Protein AF-A0A453HUP0-F1 (afdb_monomer_lite)

pLDDT: mean 85.89, std 14.03, range [39.53, 96.31]

Secondary structure (DSSP, 8-state):
----TT-HHHHHHHHHHHHHTT-HHHHHHHHHHHHHHSTT-HHHHHHHHHHHHHHT-

Foldseek 3Di:
DPPPPLPLVVLLVVLVVCLVVLNLPSNLVSLVSSCVSPPPDVSSVVSNVSSVVSVVD

Organism: Aegilops tauschii subsp. strangulata (NCBI:txid200361)

Sequence (57 aa):
MALDPGNATLLSNRSLCWLRLGDAKNALNDAQACSMMRPGWPKASYRQGTALMLLKV

InterPro domains:
  IPR011990 Tetratricopeptide-like helical domain superfamily [G3DSA:1.25.40.10] (1-57)
  IPR011990 Tetratricopeptide-like helical domain superfamily [SSF48452] (2-56)
  IPR051616 Cul2-RING E3 ligase substrate-recognition [PTHR46224] (2-56)

Radius of gyration: 10.76 Å; chains: 1; bounding box: 24×20×36 Å

Structure (mmCIF, N/CA/C/O backbone):
data_AF-A0A453HUP0-F1
#
_entry.id   AF-A0A453HUP0-F1
#
loop_
_atom_site.group_PDB
_atom_site.id
_atom_site.type_symbol
_atom_site.label_atom_id
_atom_site.label_alt_id
_atom_site.label_comp_id
_atom_site.label_asym_id
_atom_site.label_entity_id
_atom_site.label_seq_id
_atom_site.pdbx_PDB_ins_code
_atom_site.Cartn_x
_atom_site.Cartn_y
_atom_site.Cartn_z
_atom_site.occupancy
_atom_site.B_iso_or_equiv
_atom_site.auth_seq_id
_atom_site.auth_comp_id
_atom_site.auth_asym_id
_atom_site.auth_atom_id
_atom_site.pdbx_PDB_model_num
ATOM 1 N N . MET A 1 1 ? -5.830 -12.620 -20.043 1.00 42.28 1 MET A N 1
ATOM 2 C CA . MET A 1 1 ? -5.211 -11.389 -19.503 1.00 42.28 1 MET A CA 1
ATOM 3 C C . MET A 1 1 ? -4.371 -11.781 -18.303 1.00 42.28 1 MET A C 1
ATOM 5 O O . MET A 1 1 ? -4.920 -11.992 -17.231 1.00 42.28 1 MET A O 1
ATOM 9 N N . ALA A 1 2 ? -3.071 -11.993 -18.503 1.00 39.53 2 ALA A N 1
ATOM 10 C CA . ALA A 1 2 ? -2.158 -12.249 -17.398 1.00 39.53 2 ALA A CA 1
ATOM 11 C C . ALA A 1 2 ? -2.013 -10.943 -16.602 1.00 39.53 2 ALA A C 1
ATOM 13 O O . ALA A 1 2 ? -1.569 -9.934 -17.146 1.00 39.53 2 ALA A O 1
ATOM 14 N N . LEU A 1 3 ? -2.477 -10.941 -15.352 1.00 49.94 3 LEU A N 1
ATOM 15 C CA . LEU A 1 3 ? -2.176 -9.885 -14.392 1.00 49.94 3 LEU A CA 1
ATOM 16 C C . LEU A 1 3 ? 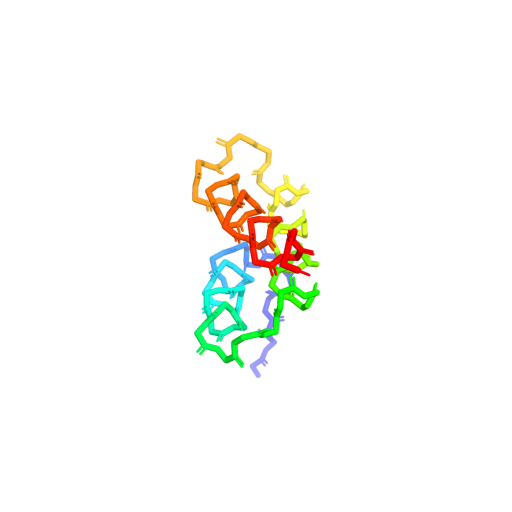-0.671 -9.932 -14.170 1.00 49.94 3 LEU A C 1
ATOM 18 O O . LEU A 1 3 ? -0.200 -10.861 -13.525 1.00 49.94 3 LEU A O 1
ATOM 22 N N . ASP A 1 4 ? 0.062 -8.993 -14.761 1.00 54.06 4 ASP A N 1
ATOM 23 C CA . ASP A 1 4 ? 1.515 -8.928 -14.659 1.00 54.06 4 ASP A CA 1
ATOM 24 C C . ASP A 1 4 ? 1.901 -8.801 -13.171 1.00 54.06 4 ASP A C 1
ATOM 26 O O . ASP A 1 4 ? 1.684 -7.736 -12.574 1.00 54.06 4 ASP A O 1
ATOM 30 N N . PRO A 1 5 ? 2.408 -9.871 -12.523 1.00 54.09 5 PRO A N 1
ATOM 31 C CA . PRO A 1 5 ? 2.650 -9.879 -11.082 1.00 54.09 5 PRO A CA 1
ATOM 32 C C . PRO A 1 5 ? 3.726 -8.867 -10.673 1.00 54.09 5 PRO A C 1
ATOM 34 O O . PRO A 1 5 ? 3.880 -8.597 -9.489 1.00 54.09 5 PRO A O 1
ATOM 37 N N . GLY A 1 6 ? 4.458 -8.303 -11.642 1.00 59.88 6 GLY A N 1
ATOM 38 C CA . GLY A 1 6 ? 5.512 -7.308 -11.454 1.00 59.88 6 GLY A CA 1
ATOM 39 C C . GLY A 1 6 ? 5.066 -5.846 -11.547 1.00 59.88 6 GLY A C 1
ATOM 40 O O . GLY A 1 6 ? 5.914 -4.953 -11.485 1.00 59.88 6 GLY A O 1
ATOM 41 N N . ASN A 1 7 ? 3.771 -5.540 -11.705 1.00 77.88 7 ASN A N 1
ATOM 42 C CA . ASN A 1 7 ? 3.356 -4.141 -11.803 1.00 77.88 7 ASN A CA 1
ATOM 43 C C . ASN A 1 7 ? 3.256 -3.487 -10.416 1.00 77.88 7 ASN A C 1
ATOM 45 O O . ASN A 1 7 ? 2.180 -3.401 -9.822 1.00 77.88 7 ASN A O 1
ATOM 49 N N . ALA A 1 8 ? 4.381 -2.959 -9.924 1.00 83.44 8 ALA A N 1
ATOM 50 C CA . ALA A 1 8 ? 4.446 -2.174 -8.688 1.00 83.44 8 ALA A CA 1
ATOM 51 C C . ALA A 1 8 ? 3.373 -1.061 -8.639 1.00 83.44 8 ALA A C 1
ATOM 53 O O . ALA A 1 8 ? 2.846 -0.739 -7.577 1.00 83.44 8 ALA A O 1
ATOM 54 N N . THR A 1 9 ? 2.956 -0.514 -9.786 1.00 87.31 9 THR A N 1
ATOM 55 C CA . THR A 1 9 ? 1.848 0.456 -9.854 1.00 87.31 9 THR A CA 1
ATOM 56 C C . THR A 1 9 ? 0.535 -0.109 -9.324 1.00 87.31 9 THR A C 1
ATOM 58 O 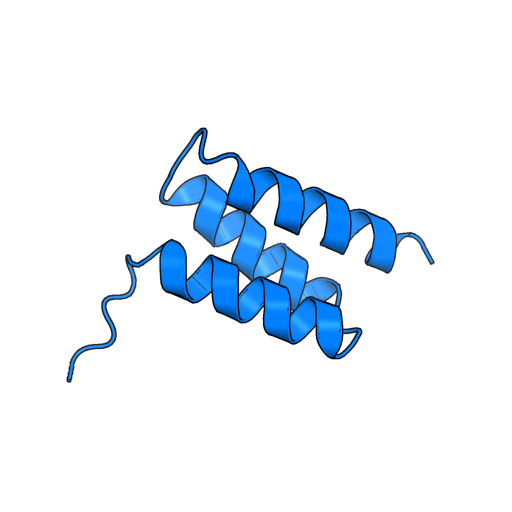O . THR A 1 9 ? -0.166 0.564 -8.567 1.00 87.31 9 THR A O 1
ATOM 61 N N . LEU A 1 10 ? 0.213 -1.351 -9.680 1.00 87.88 10 LEU A N 1
ATOM 62 C CA . LEU A 1 10 ? -1.017 -2.010 -9.261 1.00 87.88 10 LEU A CA 1
ATOM 63 C C . LEU A 1 10 ? -1.001 -2.306 -7.762 1.00 87.88 10 LEU A C 1
ATOM 65 O O . LEU A 1 10 ? -1.972 -1.998 -7.076 1.00 87.88 10 LEU A O 1
ATOM 69 N N . LEU A 1 11 ? 0.118 -2.811 -7.241 1.00 89.44 11 LEU A N 1
ATOM 70 C CA . LEU A 1 11 ? 0.299 -3.024 -5.804 1.00 89.44 11 LEU A CA 1
AT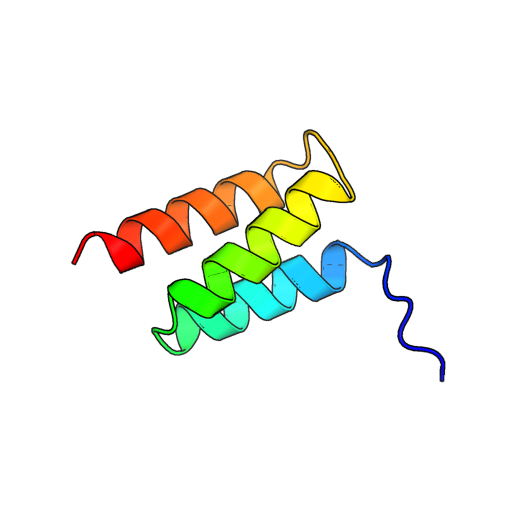OM 71 C C . LEU A 1 11 ? 0.198 -1.707 -5.016 1.00 89.44 11 LEU A C 1
ATOM 73 O O . LEU A 1 11 ? -0.445 -1.661 -3.972 1.00 89.44 11 LEU A O 1
ATOM 77 N N . SER A 1 12 ? 0.739 -0.601 -5.534 1.00 90.44 12 SER A N 1
ATOM 78 C CA . SER A 1 12 ? 0.660 0.705 -4.864 1.00 90.44 12 SER A CA 1
ATOM 79 C C . SER A 1 12 ? -0.769 1.252 -4.830 1.00 90.44 12 SER A C 1
ATOM 81 O O . SER A 1 12 ? -1.194 1.843 -3.831 1.00 90.44 12 SER A O 1
ATOM 83 N N . ASN A 1 13 ? -1.529 1.032 -5.905 1.00 91.62 13 ASN A N 1
ATOM 84 C CA . ASN A 1 13 ? -2.943 1.392 -5.970 1.00 91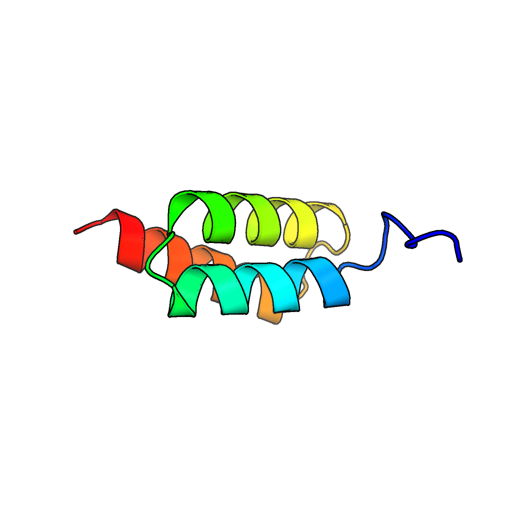.62 13 ASN A CA 1
ATOM 85 C C . ASN A 1 13 ? -3.789 0.502 -5.051 1.00 91.62 13 ASN A C 1
ATOM 87 O O . ASN A 1 13 ? -4.650 1.013 -4.341 1.00 91.62 13 ASN A O 1
ATOM 91 N N . ARG A 1 14 ? -3.503 -0.803 -4.994 1.00 93.06 14 ARG A N 1
ATOM 92 C CA . ARG A 1 14 ? -4.183 -1.740 -4.091 1.00 93.06 14 ARG A CA 1
ATOM 93 C C . ARG A 1 14 ? -3.907 -1.411 -2.620 1.00 93.06 14 ARG A C 1
ATOM 95 O O . ARG A 1 14 ? -4.849 -1.316 -1.841 1.00 93.06 14 ARG A O 1
ATOM 102 N N . SER A 1 15 ? -2.659 -1.081 -2.277 1.00 93.94 15 SER A N 1
ATOM 103 C CA . SER A 1 15 ? -2.281 -0.556 -0.957 1.00 93.94 15 SER A CA 1
ATOM 104 C C . SER A 1 15 ? -3.097 0.685 -0.579 1.00 93.94 15 SER A C 1
ATOM 106 O O . SER A 1 15 ? -3.604 0.778 0.536 1.00 93.94 15 SER A O 1
ATOM 108 N N . LEU A 1 16 ? -3.298 1.625 -1.513 1.00 93.31 16 LEU A N 1
ATOM 109 C CA . LEU A 1 16 ? -4.154 2.790 -1.270 1.00 93.31 16 LEU A CA 1
ATOM 110 C C . LEU A 1 16 ? -5.605 2.393 -0.972 1.00 93.31 16 LEU A C 1
ATOM 112 O O . LEU A 1 16 ? -6.206 2.972 -0.070 1.00 93.31 16 LEU A O 1
ATOM 116 N N . CYS A 1 17 ? -6.171 1.444 -1.717 1.00 95.12 17 CYS A N 1
ATOM 117 C CA . CYS A 1 17 ? -7.526 0.956 -1.463 1.00 95.12 17 CYS A CA 1
ATOM 118 C C . CYS A 1 17 ? -7.642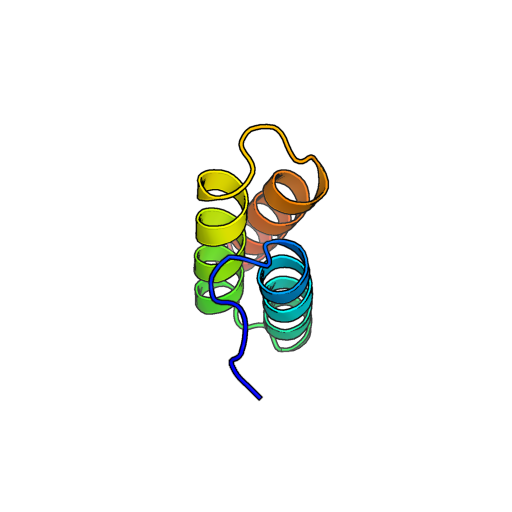 0.360 -0.055 1.00 95.12 17 CYS A C 1
ATOM 120 O O . CYS A 1 17 ? -8.568 0.713 0.669 1.00 95.12 17 CYS A O 1
ATOM 122 N N . TRP A 1 18 ? -6.668 -0.448 0.373 1.00 96.31 18 TRP A N 1
ATOM 123 C CA . TRP A 1 18 ? -6.633 -0.990 1.733 1.00 96.31 18 TRP A CA 1
ATOM 124 C C . TRP A 1 18 ? -6.553 0.095 2.806 1.00 96.31 18 TRP A C 1
ATOM 126 O O . TRP A 1 18 ? -7.319 0.054 3.766 1.00 96.31 18 TRP A O 1
ATOM 136 N N . LEU A 1 19 ? -5.723 1.125 2.603 1.00 94.19 19 LEU A N 1
ATOM 137 C CA . LEU A 1 19 ? -5.666 2.285 3.503 1.00 94.19 19 LEU A CA 1
ATOM 138 C C . LEU A 1 19 ? -7.024 2.985 3.629 1.00 94.19 19 LEU A C 1
ATOM 140 O O . LEU A 1 19 ? -7.405 3.390 4.722 1.00 94.19 19 LEU A O 1
ATOM 144 N N . ARG A 1 20 ? -7.767 3.125 2.523 1.00 93.12 20 ARG A N 1
ATOM 145 C CA . ARG A 1 20 ? -9.114 3.725 2.523 1.00 93.12 20 ARG A CA 1
ATOM 146 C C . ARG A 1 20 ? -10.153 2.848 3.221 1.00 93.12 20 ARG A C 1
ATOM 148 O O . ARG A 1 20 ? -11.104 3.388 3.770 1.00 93.12 20 ARG A O 1
ATOM 155 N N . LEU A 1 21 ? -9.966 1.530 3.200 1.00 94.56 21 LEU A N 1
ATOM 156 C CA . LEU A 1 21 ? -10.816 0.558 3.891 1.00 94.56 21 LEU A CA 1
ATOM 157 C C . LEU A 1 21 ? -10.467 0.402 5.381 1.00 94.56 21 LEU A C 1
ATOM 159 O O . LEU A 1 21 ? -11.161 -0.320 6.087 1.00 94.56 21 LEU A O 1
ATOM 163 N N . GLY A 1 22 ? -9.407 1.056 5.865 1.00 92.50 22 GLY A N 1
ATOM 164 C CA . GLY A 1 22 ? -8.931 0.900 7.242 1.00 92.50 22 GLY A CA 1
ATOM 165 C C . GLY A 1 22 ? -8.090 -0.362 7.470 1.00 92.50 22 GLY A C 1
ATOM 166 O O . GLY A 1 22 ? -7.665 -0.624 8.593 1.00 92.50 22 GLY A O 1
ATOM 167 N N . ASP A 1 23 ? -7.804 -1.137 6.421 1.00 94.50 23 ASP A N 1
ATOM 168 C CA . ASP A 1 23 ? -7.011 -2.361 6.517 1.00 94.50 23 ASP A CA 1
ATOM 169 C C . ASP A 1 23 ? -5.516 -2.057 6.385 1.00 94.50 23 ASP A C 1
ATOM 171 O O . ASP A 1 23 ? -4.889 -2.148 5.325 1.00 94.50 23 ASP A O 1
ATOM 175 N N . ALA A 1 24 ? -4.931 -1.672 7.510 1.00 94.44 24 ALA A N 1
ATOM 176 C CA . ALA A 1 24 ? -3.535 -1.283 7.576 1.00 94.44 24 ALA A CA 1
ATOM 177 C C . ALA A 1 24 ? -2.561 -2.446 7.293 1.00 94.44 24 ALA A C 1
ATOM 179 O O . ALA A 1 24 ? -1.469 -2.225 6.764 1.00 94.44 24 ALA A O 1
ATOM 180 N N . LYS A 1 25 ? -2.946 -3.693 7.603 1.00 94.44 25 LYS A N 1
ATOM 181 C CA . LYS A 1 25 ? -2.088 -4.877 7.421 1.00 94.44 25 LYS A CA 1
ATOM 182 C C . LYS A 1 25 ? -1.923 -5.206 5.943 1.00 94.44 25 LYS A C 1
A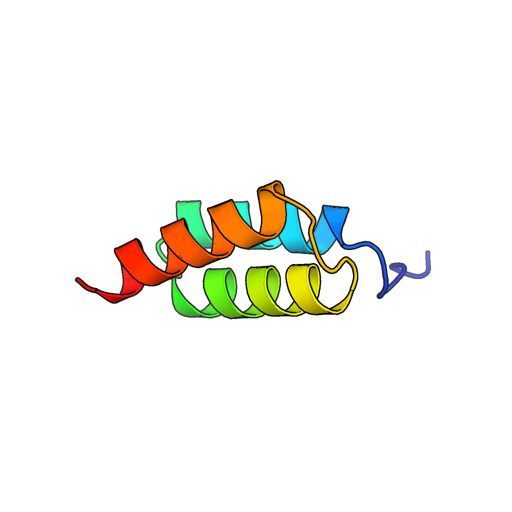TOM 184 O O . LYS A 1 25 ? -0.796 -5.347 5.465 1.00 94.44 25 LYS A O 1
ATOM 189 N N . ASN A 1 26 ? -3.033 -5.271 5.211 1.00 94.12 26 ASN A N 1
ATOM 190 C CA . ASN A 1 26 ? -2.994 -5.519 3.773 1.00 94.12 26 ASN A CA 1
ATOM 191 C C . ASN A 1 26 ? -2.361 -4.343 3.018 1.00 94.12 26 ASN A C 1
ATOM 193 O O . ASN A 1 26 ? -1.572 -4.554 2.093 1.00 94.12 26 ASN A O 1
ATOM 197 N N . ALA A 1 27 ? -2.598 -3.107 3.475 1.00 95.50 27 ALA A N 1
ATOM 198 C CA . ALA A 1 27 ? -1.913 -1.932 2.946 1.00 95.50 27 ALA A CA 1
ATOM 199 C C . ALA A 1 27 ? -0.385 -2.022 3.078 1.00 95.50 27 ALA A C 1
ATOM 201 O O . ALA A 1 27 ? 0.326 -1.672 2.129 1.00 95.50 27 ALA A O 1
ATOM 202 N N . LEU A 1 28 ? 0.116 -2.483 4.231 1.00 94.75 28 LEU A N 1
ATOM 203 C CA . LEU A 1 28 ? 1.547 -2.618 4.494 1.00 94.75 28 LEU A CA 1
ATOM 204 C C . LEU A 1 28 ? 2.185 -3.705 3.624 1.00 94.75 28 LEU A C 1
ATOM 206 O O . LEU A 1 28 ? 3.229 -3.445 3.028 1.00 94.75 28 LEU A O 1
ATOM 210 N N . ASN A 1 29 ? 1.543 -4.871 3.502 1.00 94.56 29 ASN A N 1
ATOM 211 C CA . ASN A 1 29 ? 2.027 -5.968 2.657 1.00 94.56 29 ASN A CA 1
ATOM 212 C C . ASN A 1 29 ? 2.190 -5.528 1.195 1.00 94.56 29 ASN A C 1
ATOM 214 O O . ASN A 1 29 ? 3.245 -5.728 0.592 1.00 94.56 29 ASN A O 1
ATOM 218 N N . ASP A 1 30 ? 1.178 -4.861 0.638 1.00 93.56 30 ASP A N 1
ATOM 219 C CA . ASP A 1 30 ? 1.224 -4.376 -0.744 1.00 93.56 30 ASP A CA 1
ATOM 220 C C . ASP A 1 30 ? 2.291 -3.295 -0.954 1.00 93.56 30 ASP A C 1
ATOM 222 O O . ASP A 1 30 ? 2.960 -3.251 -1.993 1.00 93.56 30 ASP A O 1
ATOM 226 N N . ALA A 1 31 ? 2.479 -2.426 0.039 1.00 92.88 31 ALA A N 1
ATOM 227 C CA . ALA A 1 31 ? 3.498 -1.390 -0.012 1.00 92.88 31 ALA A CA 1
ATOM 228 C C . ALA A 1 31 ? 4.920 -1.970 0.129 1.00 92.88 31 ALA A C 1
ATOM 230 O O . ALA A 1 31 ? 5.832 -1.505 -0.552 1.00 92.88 31 ALA A O 1
ATOM 231 N N . GLN A 1 32 ? 5.115 -3.016 0.938 1.00 92.19 32 GLN A N 1
ATOM 232 C CA . GLN A 1 32 ? 6.382 -3.751 1.031 1.00 92.19 32 GLN A CA 1
ATOM 233 C C . GLN A 1 32 ? 6.715 -4.472 -0.276 1.00 92.19 32 GLN A C 1
ATOM 235 O O . GLN A 1 32 ? 7.833 -4.339 -0.774 1.00 92.19 32 GLN A O 1
ATOM 240 N N . ALA A 1 33 ? 5.742 -5.164 -0.873 1.00 91.00 33 ALA A N 1
ATOM 241 C CA . ALA A 1 33 ? 5.918 -5.818 -2.165 1.00 91.00 33 ALA A CA 1
ATOM 242 C C . ALA A 1 33 ? 6.269 -4.804 -3.273 1.00 91.00 33 ALA A C 1
ATOM 244 O O . ALA A 1 33 ? 7.173 -5.051 -4.071 1.00 91.00 33 ALA A O 1
ATOM 245 N N . CYS A 1 34 ? 5.647 -3.615 -3.270 1.00 90.31 34 CYS A N 1
ATOM 246 C CA . CYS A 1 34 ? 6.057 -2.507 -4.142 1.00 90.31 34 CYS A CA 1
ATOM 247 C C . CYS A 1 34 ? 7.519 -2.106 -3.953 1.00 90.31 34 CYS A C 1
ATOM 249 O O . CYS A 1 34 ? 8.235 -1.943 -4.940 1.00 90.31 34 CYS A O 1
ATOM 251 N N . SER A 1 35 ? 7.944 -1.904 -2.703 1.00 88.75 35 SER A N 1
ATOM 252 C CA . SER A 1 35 ? 9.307 -1.475 -2.376 1.00 88.75 35 SER A CA 1
ATOM 253 C C . SER A 1 35 ? 10.348 -2.526 -2.772 1.00 88.75 35 SER A C 1
ATOM 255 O O . SER A 1 35 ? 11.440 -2.159 -3.196 1.00 88.75 35 SER A O 1
ATOM 257 N N . MET A 1 36 ? 10.005 -3.817 -2.700 1.00 88.19 36 MET A N 1
ATOM 258 C CA . MET A 1 36 ? 10.858 -4.911 -3.181 1.00 88.19 36 MET A CA 1
ATOM 259 C C . MET A 1 36 ? 10.964 -4.938 -4.712 1.00 88.19 36 MET A C 1
ATOM 261 O O . MET A 1 36 ? 12.045 -5.167 -5.243 1.00 88.19 36 MET A O 1
ATOM 265 N N . MET A 1 37 ? 9.867 -4.672 -5.430 1.00 86.12 37 MET A N 1
ATOM 266 C CA . MET A 1 37 ? 9.860 -4.648 -6.902 1.00 86.12 37 MET A CA 1
ATOM 267 C C . MET A 1 37 ? 10.532 -3.405 -7.489 1.00 86.12 37 MET A C 1
ATOM 269 O O . MET A 1 37 ? 11.169 -3.476 -8.538 1.00 86.12 37 MET A O 1
ATOM 273 N N . ARG A 1 38 ? 10.368 -2.248 -6.840 1.00 84.56 38 ARG A N 1
ATOM 274 C CA . ARG A 1 38 ? 10.990 -0.980 -7.237 1.00 84.56 38 ARG A CA 1
ATOM 275 C C . ARG A 1 38 ? 11.662 -0.315 -6.038 1.00 84.56 38 ARG A C 1
ATOM 277 O O . ARG A 1 38 ? 11.083 0.603 -5.442 1.00 84.56 38 ARG A O 1
ATOM 284 N N . PRO A 1 39 ? 12.895 -0.738 -5.714 1.00 83.69 39 PRO A N 1
ATOM 285 C CA . PRO A 1 39 ? 13.695 -0.083 -4.693 1.00 83.69 39 PRO A CA 1
ATOM 286 C C . PRO A 1 39 ? 13.844 1.408 -5.017 1.00 83.69 39 PRO A C 1
ATOM 288 O O . PRO A 1 39 ? 14.153 1.781 -6.147 1.00 83.69 39 PRO A O 1
ATOM 291 N N . GLY A 1 40 ? 13.582 2.273 -4.036 1.00 81.94 40 GLY A N 1
ATOM 292 C CA . GLY A 1 40 ? 13.696 3.727 -4.196 1.00 81.94 40 GLY A CA 1
ATOM 293 C C . GLY A 1 40 ? 12.466 4.426 -4.779 1.00 81.94 40 GLY A C 1
ATOM 294 O O . GLY A 1 40 ? 12.515 5.630 -5.016 1.00 81.94 40 GLY A O 1
ATOM 295 N N . TRP A 1 41 ? 11.347 3.727 -4.993 1.00 86.19 41 TRP A N 1
ATOM 296 C CA . TRP A 1 41 ? 10.132 4.376 -5.479 1.00 86.19 41 TRP A CA 1
ATOM 297 C C . TRP A 1 41 ? 9.414 5.167 -4.366 1.00 86.19 41 TRP A C 1
ATOM 299 O O . TRP A 1 41 ? 8.843 4.557 -3.457 1.00 86.19 41 TRP A O 1
ATOM 309 N N . PRO A 1 42 ? 9.333 6.514 -4.439 1.00 88.19 42 PRO A N 1
ATOM 310 C CA . PRO A 1 42 ? 8.859 7.324 -3.308 1.00 88.19 42 PRO A CA 1
ATOM 311 C C . PRO A 1 42 ? 7.409 7.039 -2.903 1.00 88.19 42 PRO A C 1
ATOM 313 O O . PRO A 1 42 ? 7.049 7.126 -1.730 1.00 88.19 42 PRO A O 1
ATOM 316 N N . LYS A 1 43 ? 6.565 6.655 -3.872 1.00 87.81 43 LYS A N 1
ATOM 317 C CA . LYS A 1 43 ? 5.159 6.315 -3.615 1.00 87.81 43 LYS A CA 1
ATOM 318 C C . LYS A 1 43 ? 5.026 5.062 -2.748 1.00 87.81 43 LYS A C 1
ATOM 320 O O . LYS A 1 43 ? 4.141 5.030 -1.901 1.00 87.81 43 LYS A O 1
ATOM 325 N N . ALA A 1 44 ? 5.887 4.059 -2.929 1.00 88.88 44 ALA A N 1
ATOM 326 C CA . ALA A 1 44 ? 5.853 2.835 -2.129 1.00 88.88 44 ALA A CA 1
ATOM 327 C C . ALA A 1 44 ? 6.204 3.127 -0.662 1.00 88.88 44 ALA A C 1
ATOM 329 O O . ALA A 1 44 ? 5.438 2.776 0.235 1.00 88.88 44 ALA A O 1
ATOM 330 N N . SER A 1 45 ? 7.277 3.890 -0.430 1.00 91.31 45 SER A N 1
ATOM 331 C CA . SER A 1 45 ? 7.687 4.319 0.912 1.00 91.31 45 SER A CA 1
ATOM 332 C C . SER A 1 45 ? 6.616 5.163 1.608 1.00 91.31 45 SER A C 1
ATOM 334 O O . SER A 1 45 ? 6.327 4.952 2.784 1.00 91.31 45 SER A O 1
ATOM 336 N N . TYR A 1 46 ? 5.965 6.077 0.878 1.00 93.50 46 TYR A N 1
ATOM 337 C CA . TYR A 1 46 ? 4.849 6.861 1.414 1.00 93.50 46 TYR A CA 1
ATOM 338 C C . TYR A 1 46 ? 3.673 5.971 1.854 1.00 93.50 46 TYR A C 1
ATOM 340 O O . TYR A 1 46 ? 3.120 6.151 2.942 1.00 93.50 46 TYR A O 1
ATOM 348 N N . ARG A 1 47 ? 3.305 4.972 1.038 1.00 93.44 47 ARG A N 1
ATOM 349 C CA . ARG A 1 47 ? 2.243 4.009 1.375 1.00 93.44 47 ARG A CA 1
ATOM 350 C C . ARG A 1 47 ? 2.599 3.168 2.598 1.00 93.44 47 ARG A C 1
ATOM 352 O O . ARG A 1 47 ? 1.747 3.020 3.468 1.00 93.44 47 ARG A O 1
ATOM 359 N N . GLN A 1 48 ? 3.844 2.693 2.706 1.00 93.56 48 GLN A N 1
ATOM 360 C CA . GLN A 1 48 ? 4.316 1.977 3.898 1.00 93.56 48 GLN A CA 1
ATOM 361 C C . GLN A 1 48 ? 4.201 2.842 5.153 1.00 93.56 48 GLN A C 1
ATOM 363 O O . GLN A 1 48 ? 3.657 2.385 6.152 1.00 93.56 48 GLN A O 1
ATOM 368 N N . GLY A 1 49 ? 4.666 4.095 5.103 1.00 93.88 49 GLY A N 1
ATOM 369 C CA . GLY A 1 49 ? 4.566 5.013 6.240 1.00 93.88 49 GLY A CA 1
ATOM 370 C C . GLY A 1 49 ? 3.117 5.260 6.664 1.00 93.88 49 GLY A C 1
ATOM 371 O O . GLY A 1 49 ? 2.800 5.201 7.849 1.00 93.88 49 GLY A O 1
ATOM 372 N N . THR A 1 50 ? 2.220 5.443 5.692 1.00 94.56 50 THR A N 1
ATOM 373 C CA . THR A 1 50 ? 0.783 5.620 5.959 1.00 94.56 50 THR A CA 1
ATOM 374 C C . THR A 1 50 ? 0.170 4.367 6.595 1.00 94.56 50 THR A C 1
ATOM 376 O O . THR A 1 50 ? -0.587 4.471 7.556 1.00 94.56 50 THR A O 1
ATOM 379 N N . ALA A 1 51 ? 0.529 3.177 6.103 1.00 95.19 51 ALA A N 1
ATOM 380 C CA . ALA A 1 51 ? 0.059 1.911 6.662 1.00 95.19 51 ALA A CA 1
ATOM 381 C C . ALA A 1 51 ? 0.568 1.691 8.094 1.00 95.19 51 ALA A C 1
ATOM 383 O O . ALA A 1 51 ? -0.197 1.296 8.967 1.00 95.19 51 ALA A O 1
ATOM 384 N N . LEU A 1 52 ? 1.835 2.015 8.363 1.00 93.88 52 LEU A N 1
ATOM 385 C CA . LEU A 1 52 ? 2.413 1.949 9.708 1.00 93.88 52 LEU A CA 1
ATOM 386 C C . LEU A 1 52 ? 1.759 2.941 10.674 1.00 93.88 52 LEU A C 1
ATOM 388 O O . LEU A 1 52 ? 1.570 2.611 11.840 1.00 93.88 52 LEU A O 1
ATOM 392 N N . MET A 1 53 ? 1.400 4.138 10.204 1.00 93.75 53 MET A N 1
ATOM 393 C CA . MET A 1 53 ? 0.674 5.117 11.015 1.00 93.75 53 MET A CA 1
ATOM 394 C C . MET A 1 53 ? -0.720 4.604 11.394 1.00 93.75 53 MET A C 1
ATOM 396 O O . MET A 1 53 ? -1.136 4.778 12.532 1.00 93.75 53 MET A O 1
ATOM 400 N N . LEU A 1 54 ? -1.400 3.920 10.470 1.00 90.50 54 LEU A N 1
ATOM 401 C CA . LEU A 1 54 ? -2.709 3.313 10.711 1.00 90.50 54 LEU A CA 1
ATOM 402 C C . LEU A 1 54 ? -2.633 2.062 11.613 1.00 90.50 54 LEU A C 1
ATOM 404 O O . LEU A 1 54 ? -3.578 1.782 12.339 1.00 90.50 54 LEU A O 1
ATOM 408 N N . LEU A 1 55 ? -1.510 1.328 11.607 1.00 88.25 55 LEU A N 1
ATOM 409 C CA . LEU A 1 55 ? -1.256 0.200 12.522 1.00 88.25 55 LEU A CA 1
ATOM 410 C C . LEU A 1 55 ? -0.888 0.625 13.950 1.00 88.25 55 LEU A C 1
ATOM 412 O O . LEU A 1 55 ? -0.979 -0.195 14.856 1.00 88.25 55 LEU A O 1
ATOM 416 N N . LYS A 1 56 ? -0.415 1.861 14.147 1.00 79.25 56 LYS A N 1
ATOM 417 C CA . LYS A 1 56 ? -0.011 2.398 15.458 1.00 79.25 56 LYS A CA 1
ATOM 418 C C . LYS A 1 56 ? -1.186 2.910 16.307 1.00 79.25 56 LYS A C 1
ATOM 420 O O . LYS A 1 56 ? -0.940 3.592 17.300 1.00 79.25 56 LYS A O 1
ATOM 425 N N . VAL A 1 57 ? -2.421 2.614 15.902 1.00 53.97 57 VAL A N 1
ATOM 426 C CA . VAL A 1 57 ? -3.650 2.942 16.641 1.00 53.97 57 VAL A CA 1
ATOM 427 C C . VAL A 1 57 ? -3.924 1.881 17.698 1.00 53.97 57 VAL A C 1
ATOM 429 O O . VAL A 1 57 ? -3.813 0.681 17.359 1.00 53.97 57 VAL A O 1
#